Protein AF-A0A9X6FKE1-F1 (afdb_monomer_lite)

InterPro domains:
  IPR025035 Protein of unknown function DUF3922 [PF13059] (7-85)

Organism: NCBI:txid475791

Secondary structure (DSSP, 8-state):
-------SS-HHHHHHHHHHHHHHHHHHHT--GGGEEEEEE-SSEEEEEEE-SS-EEEEEEE---SSSTT--EEEEEEEE-GGGG--

Foldseek 3Di:
DDDDDPPDDPPPPLVVLVVLLLVVCCVVVVADPVQKDWPDDDPFWTWIWGDDPFKIWIKIWGDDDDDDPRPTDIDTPDMDGPVVVPD

pLDDT: mean 71.28, std 16.17, range [35.62, 89.38]

Structure (mmCIF, N/CA/C/O backbone):
data_AF-A0A9X6FKE1-F1
#
_entry.id   AF-A0A9X6FKE1-F1
#
loop_
_atom_site.group_PDB
_atom_site.id
_atom_site.type_sy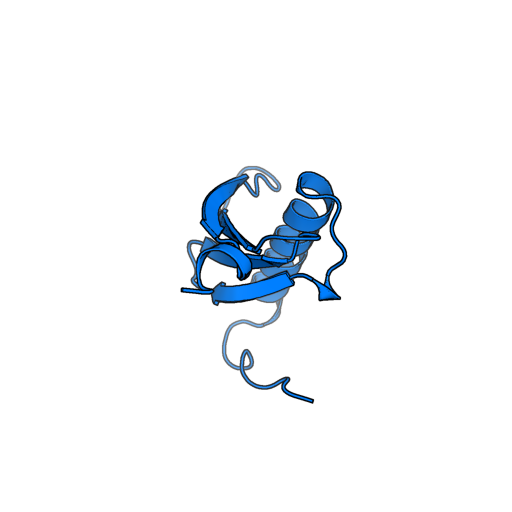mbol
_atom_site.label_atom_id
_atom_site.label_alt_id
_atom_site.label_comp_id
_atom_site.label_asym_id
_atom_site.label_entity_id
_atom_site.la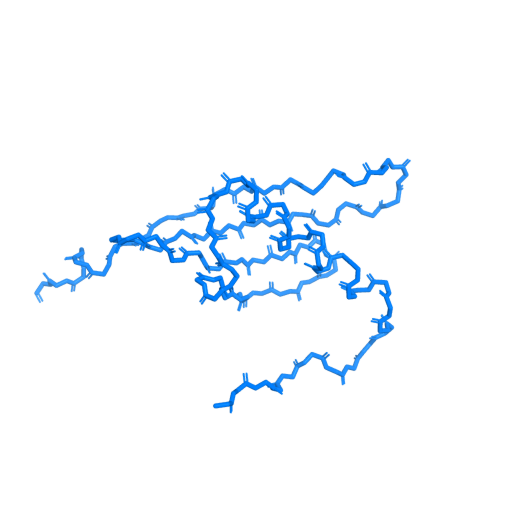bel_seq_id
_atom_site.pdbx_PDB_ins_code
_atom_site.Cartn_x
_atom_site.Cartn_y
_atom_site.Cartn_z
_atom_site.occupancy
_atom_site.B_iso_or_equiv
_atom_site.auth_seq_id
_atom_site.auth_comp_id
_atom_site.auth_asym_id
_atom_site.auth_atom_id
_atom_site.pdbx_PDB_model_num
ATOM 1 N N . MET A 1 1 ? -19.765 -3.148 -7.726 1.00 35.62 1 MET A N 1
ATOM 2 C CA . MET A 1 1 ? -18.758 -3.803 -8.586 1.00 35.62 1 MET A CA 1
ATOM 3 C C . MET A 1 1 ? -18.108 -2.722 -9.434 1.00 35.62 1 MET A C 1
ATOM 5 O O . MET A 1 1 ? -18.750 -2.212 -10.338 1.00 35.62 1 MET A O 1
ATOM 9 N N . LEU A 1 2 ? -16.896 -2.306 -9.068 1.00 36.44 2 LEU A N 1
ATOM 10 C CA . LEU A 1 2 ? -16.144 -1.242 -9.738 1.00 36.44 2 LEU A CA 1
ATOM 11 C C . LEU A 1 2 ? -14.715 -1.769 -9.930 1.00 36.44 2 LEU A C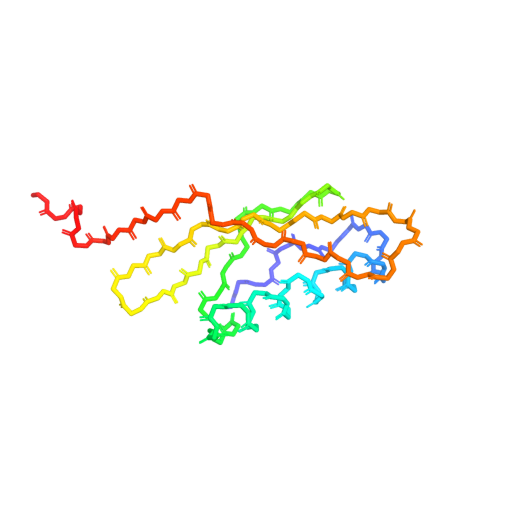 1
ATOM 13 O O . LEU A 1 2 ? -13.822 -1.504 -9.139 1.00 36.44 2 LEU A O 1
ATOM 17 N N . VAL A 1 3 ? -14.556 -2.654 -10.916 1.00 42.84 3 VAL A N 1
ATOM 18 C CA . VAL A 1 3 ? -13.277 -3.289 -11.275 1.00 42.84 3 VAL A CA 1
ATOM 19 C C . VAL A 1 3 ? -13.069 -3.114 -12.770 1.00 42.84 3 VAL A C 1
ATOM 21 O O . VAL A 1 3 ? -13.170 -4.067 -13.527 1.00 42.84 3 VAL A O 1
ATOM 24 N N . GLN A 1 4 ? -12.849 -1.879 -13.207 1.00 42.72 4 GLN A N 1
ATOM 25 C CA . GLN A 1 4 ? -12.232 -1.535 -14.493 1.00 42.72 4 GLN A CA 1
ATOM 26 C C . GLN A 1 4 ? -11.568 -0.173 -14.234 1.00 42.72 4 GLN A C 1
ATOM 28 O O . GLN A 1 4 ? -12.251 0.779 -13.885 1.00 42.72 4 GLN A O 1
ATOM 33 N N . THR A 1 5 ? -10.249 -0.002 -14.275 1.00 43.41 5 THR A N 1
ATOM 34 C CA . THR A 1 5 ? -9.457 -0.096 -15.503 1.00 43.41 5 THR A CA 1
ATOM 35 C C . THR A 1 5 ? -7.964 -0.091 -15.138 1.00 43.41 5 THR A C 1
ATOM 37 O O . THR A 1 5 ? -7.379 0.965 -14.947 1.00 43.41 5 THR A O 1
ATOM 40 N N . ILE A 1 6 ? -7.334 -1.265 -15.056 1.00 47.69 6 ILE A N 1
ATOM 41 C CA . ILE A 1 6 ? -5.870 -1.413 -15.176 1.00 47.69 6 ILE A CA 1
ATOM 42 C C . ILE A 1 6 ? -5.622 -2.561 -16.162 1.00 47.69 6 ILE A C 1
ATOM 44 O O . ILE A 1 6 ? -5.076 -3.603 -15.827 1.00 47.69 6 ILE A O 1
ATOM 48 N N . PHE A 1 7 ? -6.143 -2.449 -17.384 1.00 42.09 7 PHE A N 1
ATOM 49 C CA . PHE A 1 7 ? -5.958 -3.485 -18.405 1.00 42.09 7 PHE A CA 1
ATOM 50 C C . PHE A 1 7 ? -5.468 -2.863 -19.703 1.00 42.09 7 PHE A C 1
ATOM 52 O O . PHE A 1 7 ? -6.217 -2.702 -20.659 1.00 42.09 7 PHE A O 1
ATOM 59 N N . GLY A 1 8 ? -4.176 -2.546 -19.733 1.00 42.91 8 GLY A N 1
ATOM 60 C CA . GLY A 1 8 ? -3.517 -2.110 -20.954 1.00 42.91 8 GLY A CA 1
ATOM 61 C C . GLY A 1 8 ? -2.058 -1.734 -20.753 1.00 42.91 8 GLY A C 1
ATOM 62 O O . GLY A 1 8 ? -1.748 -0.578 -20.964 1.00 42.91 8 GLY A O 1
ATOM 63 N N . MET A 1 9 ? -1.196 -2.664 -20.319 1.00 44.47 9 MET A N 1
ATOM 64 C CA . MET A 1 9 ? 0.275 -2.630 -20.480 1.00 44.47 9 MET A CA 1
ATOM 65 C C . MET A 1 9 ? 0.892 -3.914 -19.889 1.00 44.47 9 MET A C 1
ATOM 67 O O . MET A 1 9 ? 0.268 -4.529 -19.029 1.00 44.47 9 MET A O 1
ATOM 71 N N . ASP A 1 10 ? 2.054 -4.331 -20.407 1.00 51.16 10 ASP A N 1
ATOM 72 C CA . ASP A 1 10 ? 2.871 -5.525 -20.082 1.00 51.16 10 ASP A CA 1
ATOM 73 C C . ASP A 1 10 ? 2.484 -6.269 -18.778 1.00 51.16 10 ASP A C 1
ATOM 75 O O . ASP A 1 10 ? 2.902 -5.934 -17.668 1.00 51.16 10 ASP A O 1
ATOM 79 N N . LYS A 1 11 ? 1.561 -7.233 -18.908 1.00 52.97 11 LYS A N 1
ATOM 80 C CA . LYS A 1 11 ? 0.620 -7.598 -17.831 1.00 52.97 11 LYS A CA 1
ATOM 81 C C . LYS A 1 11 ? 1.218 -8.387 -16.662 1.00 52.97 11 LYS A C 1
ATOM 83 O O . LYS A 1 11 ? 0.608 -8.401 -15.599 1.00 52.97 11 LYS A O 1
ATOM 88 N N . SER A 1 12 ? 2.341 -9.085 -16.837 1.00 57.91 12 SER A N 1
ATOM 89 C CA . SER A 1 12 ? 2.859 -10.008 -15.812 1.00 57.91 12 SER A CA 1
ATOM 90 C C . SER A 1 12 ? 3.772 -9.324 -14.796 1.00 57.91 12 SER A C 1
ATOM 92 O O . SER A 1 12 ? 3.575 -9.512 -13.597 1.00 57.91 12 SER A O 1
ATOM 94 N N . LYS A 1 13 ? 4.726 -8.497 -15.252 1.00 60.44 13 LYS A N 1
ATOM 95 C CA . LYS A 1 13 ? 5.695 -7.816 -14.373 1.00 60.44 13 LYS A CA 1
ATOM 96 C C . LYS A 1 13 ? 4.985 -6.823 -13.439 1.00 60.44 13 LYS A C 1
ATOM 98 O O . LYS A 1 13 ? 5.115 -6.929 -12.224 1.00 60.44 13 LYS A O 1
ATOM 103 N N . LYS A 1 14 ? 4.100 -5.980 -13.991 1.00 65.50 14 LYS A N 1
ATOM 104 C CA . LYS A 1 14 ? 3.333 -4.982 -13.217 1.00 65.50 14 LYS A CA 1
ATOM 105 C C . LYS A 1 14 ? 2.353 -5.599 -12.207 1.00 65.50 14 LYS A C 1
ATOM 107 O O . LYS A 1 14 ? 2.127 -5.014 -11.153 1.00 65.50 14 LYS A O 1
ATOM 112 N N . LEU A 1 15 ? 1.789 -6.781 -12.490 1.00 67.44 15 LEU A N 1
ATOM 113 C CA . LEU A 1 15 ? 0.914 -7.475 -11.535 1.00 67.44 15 LEU A CA 1
ATOM 114 C C . LEU A 1 15 ? 1.709 -8.014 -10.337 1.00 67.44 15 LEU A C 1
ATOM 116 O O . LEU A 1 15 ? 1.236 -7.919 -9.209 1.00 67.44 15 LEU A O 1
ATOM 120 N N . GLY A 1 16 ? 2.915 -8.542 -10.577 1.00 70.44 16 GLY A N 1
ATOM 121 C CA . GLY A 1 16 ? 3.816 -8.989 -9.514 1.00 70.44 16 GLY A CA 1
ATOM 122 C C . GLY A 1 16 ? 4.194 -7.845 -8.575 1.00 70.44 16 GLY A C 1
ATOM 123 O O . GLY A 1 16 ? 3.997 -7.954 -7.368 1.00 70.44 16 GLY A O 1
ATOM 124 N N . ASP A 1 17 ? 4.630 -6.714 -9.131 1.00 75.06 17 ASP A N 1
ATOM 125 C CA . ASP A 1 17 ? 5.016 -5.533 -8.347 1.00 75.06 17 ASP A CA 1
ATOM 126 C C . ASP A 1 17 ? 3.853 -4.982 -7.512 1.00 75.06 17 ASP A C 1
ATOM 128 O O . ASP A 1 17 ? 4.036 -4.590 -6.359 1.00 75.06 17 ASP A O 1
ATOM 132 N N . TYR A 1 18 ? 2.638 -5.008 -8.065 1.00 75.50 18 TYR A N 1
ATOM 133 C CA . TYR A 1 18 ? 1.430 -4.622 -7.343 1.00 75.50 18 TYR A CA 1
ATOM 134 C C . TYR A 1 18 ? 1.107 -5.567 -6.175 1.00 75.50 18 TYR A C 1
ATOM 136 O O . TYR A 1 18 ? 0.811 -5.103 -5.073 1.00 75.50 18 TYR A O 1
ATOM 144 N N . VAL A 1 19 ? 1.180 -6.886 -6.391 1.00 79.06 19 VAL A N 1
ATOM 145 C CA . VAL A 1 19 ? 0.956 -7.883 -5.330 1.00 79.06 19 VAL A CA 1
ATOM 146 C C . VAL A 1 19 ? 1.995 -7.726 -4.220 1.00 79.06 19 VAL A C 1
ATOM 148 O O . VAL A 1 19 ? 1.629 -7.745 -3.047 1.00 79.06 19 VAL A O 1
ATOM 151 N N . ASN A 1 20 ? 3.257 -7.474 -4.572 1.00 80.81 20 ASN A N 1
ATOM 152 C CA . ASN A 1 20 ? 4.324 -7.217 -3.603 1.00 80.81 20 ASN A CA 1
ATOM 153 C C . ASN A 1 20 ? 4.057 -5.946 -2.785 1.00 80.81 20 ASN A C 1
ATOM 155 O O . ASN A 1 20 ? 4.195 -5.951 -1.563 1.00 80.81 20 ASN A O 1
ATOM 159 N N . ALA A 1 21 ? 3.630 -4.863 -3.442 1.00 79.00 21 ALA A N 1
ATOM 160 C CA . ALA A 1 21 ? 3.277 -3.611 -2.778 1.00 79.00 21 ALA A CA 1
ATOM 161 C C . ALA A 1 21 ? 2.100 -3.772 -1.810 1.00 79.00 21 ALA A C 1
ATOM 163 O O . ALA A 1 21 ? 2.148 -3.264 -0.688 1.00 79.00 21 ALA A O 1
ATOM 164 N N . LEU A 1 22 ? 1.068 -4.520 -2.209 1.00 81.94 22 LEU A N 1
ATOM 165 C CA . LEU A 1 22 ? -0.042 -4.865 -1.325 1.00 81.94 22 LEU A CA 1
ATOM 166 C C . LEU A 1 22 ? 0.407 -5.721 -0.143 1.00 81.94 22 LEU A C 1
ATOM 168 O O . LEU A 1 22 ? -0.012 -5.455 0.982 1.00 81.94 22 LEU A O 1
ATOM 172 N N . GLN A 1 23 ? 1.246 -6.730 -0.377 1.00 81.88 23 GLN A N 1
ATOM 173 C CA . GLN A 1 23 ? 1.736 -7.600 0.687 1.00 81.88 23 GLN A CA 1
ATOM 174 C C . GLN A 1 23 ? 2.548 -6.806 1.716 1.00 81.88 23 GLN A C 1
ATOM 176 O O . GLN A 1 23 ? 2.255 -6.892 2.907 1.00 81.88 23 GLN A O 1
ATOM 181 N N . ALA A 1 24 ? 3.480 -5.960 1.266 1.00 79.75 24 ALA A N 1
ATOM 182 C CA . ALA A 1 24 ? 4.262 -5.089 2.143 1.00 79.75 24 ALA A CA 1
ATOM 183 C C . ALA A 1 24 ? 3.366 -4.173 2.997 1.00 79.75 24 ALA A C 1
ATOM 185 O O . ALA A 1 24 ? 3.620 -3.974 4.184 1.00 79.75 24 ALA A O 1
ATOM 186 N N . LEU A 1 25 ? 2.278 -3.649 2.422 1.00 81.12 25 LEU A N 1
ATOM 187 C CA . LEU A 1 25 ? 1.300 -2.856 3.169 1.00 81.12 25 LEU A CA 1
ATOM 188 C C . LEU A 1 25 ? 0.531 -3.670 4.200 1.00 81.12 25 LEU A C 1
ATOM 190 O O . LEU A 1 25 ? 0.364 -3.204 5.327 1.00 81.12 25 LEU A O 1
ATOM 194 N N . CYS A 1 26 ? 0.066 -4.861 3.828 1.00 81.94 26 CYS A N 1
ATOM 195 C CA . CYS A 1 26 ? -0.665 -5.735 4.739 1.00 81.94 26 CYS A CA 1
ATOM 196 C C . CYS A 1 26 ? 0.215 -6.131 5.931 1.00 81.94 26 CYS A C 1
ATOM 198 O O . CYS A 1 26 ? -0.239 -6.054 7.070 1.00 81.94 26 CYS A O 1
ATOM 200 N N . GLU A 1 27 ? 1.483 -6.472 5.688 1.00 80.50 27 GLU A N 1
ATOM 201 C CA . GLU A 1 27 ? 2.454 -6.818 6.732 1.00 80.50 27 GLU A CA 1
ATOM 202 C C . GLU A 1 27 ? 2.799 -5.616 7.626 1.00 80.50 27 GLU A C 1
ATOM 204 O O . GLU A 1 27 ? 2.811 -5.738 8.850 1.00 80.50 27 GLU A O 1
AT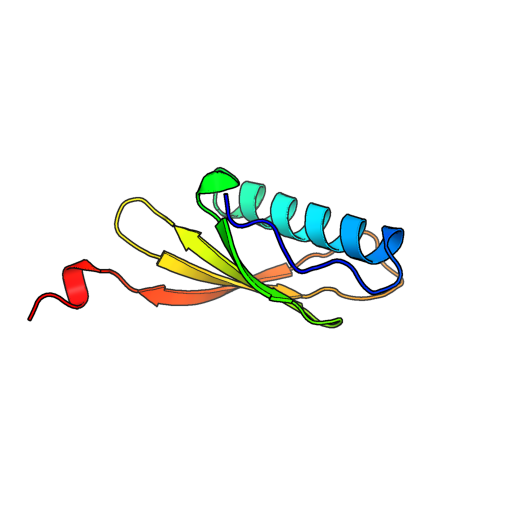OM 209 N N . GLN A 1 28 ? 3.039 -4.437 7.042 1.00 81.06 28 GLN A N 1
ATOM 210 C CA . GLN A 1 28 ? 3.476 -3.259 7.798 1.00 81.06 28 GLN A CA 1
ATOM 211 C C . GLN A 1 28 ? 2.349 -2.590 8.594 1.00 81.06 28 GLN A C 1
ATOM 213 O O . GLN A 1 28 ? 2.596 -2.057 9.677 1.00 81.06 28 GLN A O 1
ATOM 218 N N . TYR A 1 29 ? 1.126 -2.577 8.062 1.00 78.12 29 TYR A N 1
ATOM 219 C CA . TYR A 1 29 ? -0.017 -1.910 8.694 1.00 78.12 29 TYR A CA 1
ATOM 220 C C . TYR A 1 29 ? -0.976 -2.875 9.396 1.00 78.12 29 TYR A C 1
ATOM 222 O O . TYR A 1 29 ? -1.893 -2.397 10.062 1.00 78.12 29 TYR A O 1
ATOM 230 N N . ASN A 1 30 ? -0.767 -4.193 9.284 1.00 83.62 30 ASN A N 1
ATOM 231 C CA . ASN A 1 30 ? -1.655 -5.232 9.818 1.00 83.62 30 ASN A CA 1
ATOM 232 C C . ASN A 1 30 ? -3.127 -4.984 9.435 1.00 83.62 30 ASN A C 1
ATOM 234 O O . ASN A 1 30 ? -4.027 -4.984 10.276 1.00 83.62 30 ASN A O 1
ATOM 238 N N . VAL A 1 31 ? -3.349 -4.702 8.150 1.00 82.44 31 VAL A N 1
ATOM 239 C CA . VAL A 1 31 ? -4.659 -4.385 7.569 1.00 82.44 31 VAL A CA 1
ATOM 240 C C . VAL A 1 31 ? -5.023 -5.395 6.495 1.00 82.44 31 VAL A C 1
ATOM 242 O O . VAL A 1 31 ? -4.170 -5.902 5.771 1.00 82.44 31 VAL A O 1
ATOM 245 N N . GLU A 1 32 ? -6.316 -5.663 6.383 1.00 84.50 32 GLU A N 1
ATOM 246 C CA . GLU A 1 32 ? -6.874 -6.487 5.319 1.00 84.50 32 GLU A CA 1
ATOM 247 C C . GLU A 1 32 ? -6.913 -5.707 3.996 1.00 84.50 32 GLU A C 1
ATOM 249 O O . GLU A 1 32 ? -7.024 -4.478 3.968 1.00 84.50 32 GLU A O 1
ATOM 254 N N . THR A 1 33 ? -6.830 -6.425 2.877 1.00 82.44 33 THR A N 1
ATOM 255 C CA . THR A 1 33 ? -6.781 -5.832 1.531 1.00 82.44 33 THR A CA 1
ATOM 256 C C . THR A 1 33 ? -8.058 -5.085 1.145 1.00 82.44 33 THR A C 1
ATOM 258 O O . THR A 1 33 ? -8.003 -4.181 0.317 1.00 82.44 33 THR A O 1
ATOM 261 N N . ASP A 1 34 ? -9.198 -5.400 1.764 1.00 85.62 34 ASP A N 1
ATOM 262 C CA . ASP A 1 34 ? -10.479 -4.705 1.576 1.00 85.62 34 ASP A CA 1
ATOM 263 C C . ASP A 1 34 ? -10.488 -3.282 2.166 1.00 85.62 34 ASP A C 1
ATOM 265 O O . ASP A 1 34 ? -11.305 -2.444 1.775 1.00 85.62 34 ASP A O 1
ATOM 269 N N . LYS A 1 35 ? -9.555 -2.987 3.078 1.00 86.25 35 LYS A N 1
ATOM 270 C CA . LYS A 1 35 ? -9.340 -1.667 3.686 1.00 86.25 35 LYS A CA 1
ATOM 271 C C . LYS A 1 35 ? -8.315 -0.827 2.927 1.00 86.25 35 LYS A C 1
ATOM 273 O O . LYS A 1 35 ? -8.013 0.285 3.360 1.00 86.25 35 LYS A O 1
ATOM 278 N N . ILE A 1 36 ? -7.790 -1.323 1.808 1.00 87.75 36 ILE A N 1
ATOM 279 C CA . ILE A 1 36 ? -6.778 -0.644 0.998 1.00 87.75 36 ILE A CA 1
ATOM 280 C C . ILE A 1 36 ? -7.387 -0.243 -0.349 1.00 87.75 36 ILE A C 1
ATOM 282 O O . ILE A 1 36 ? -7.949 -1.065 -1.067 1.00 87.75 36 ILE A O 1
ATOM 286 N N . ALA A 1 37 ? -7.230 1.023 -0.729 1.00 86.38 37 ALA A N 1
ATOM 287 C CA . ALA A 1 37 ? -7.571 1.517 -2.059 1.00 86.38 37 ALA A CA 1
ATOM 288 C C . ALA A 1 37 ? -6.332 2.084 -2.754 1.00 86.38 37 ALA A C 1
ATOM 290 O O . ALA A 1 37 ? -5.506 2.739 -2.124 1.00 86.38 37 ALA A O 1
ATOM 291 N N . ILE A 1 38 ? -6.205 1.860 -4.061 1.00 86.38 38 ILE A N 1
ATOM 292 C CA . ILE A 1 38 ? -5.162 2.505 -4.864 1.00 86.38 38 ILE A CA 1
ATOM 293 C C . ILE A 1 38 ? -5.621 3.928 -5.177 1.00 86.38 38 ILE A C 1
ATOM 295 O O . ILE A 1 38 ? -6.710 4.122 -5.717 1.00 86.38 38 ILE A O 1
ATOM 299 N N . ILE A 1 39 ? -4.783 4.905 -4.852 1.00 85.75 39 ILE A N 1
ATOM 300 C CA . ILE A 1 39 ? -4.961 6.306 -5.242 1.00 85.75 39 ILE A CA 1
ATOM 301 C C . ILE A 1 39 ? -4.270 6.546 -6.585 1.00 85.75 39 ILE A C 1
ATOM 303 O O . ILE A 1 39 ? -4.850 7.146 -7.485 1.00 85.75 39 ILE A O 1
ATOM 307 N N . GLU A 1 40 ? -3.036 6.057 -6.722 1.00 82.62 40 GLU A N 1
ATOM 308 C CA . GLU A 1 40 ? -2.195 6.278 -7.896 1.00 82.62 40 GLU A CA 1
ATOM 309 C C . GLU A 1 40 ? -1.279 5.075 -8.132 1.00 82.62 40 GLU A C 1
ATOM 311 O O . GLU A 1 40 ? -0.819 4.438 -7.183 1.00 82.62 40 GLU A O 1
ATOM 316 N N . ALA A 1 41 ? -1.004 4.774 -9.398 1.00 83.25 41 ALA A N 1
ATOM 317 C CA . ALA A 1 41 ? -0.080 3.728 -9.810 1.00 83.25 41 ALA A CA 1
ATOM 318 C C . ALA A 1 41 ? 0.786 4.251 -10.960 1.00 83.25 41 ALA A C 1
ATOM 320 O O . ALA A 1 41 ? 0.273 4.535 -12.045 1.00 83.25 41 ALA A O 1
ATOM 321 N N . THR A 1 42 ? 2.087 4.374 -10.720 1.00 80.62 42 THR A N 1
ATOM 322 C CA . THR A 1 42 ? 3.093 4.761 -11.714 1.00 80.62 42 THR A CA 1
ATOM 323 C C . THR A 1 42 ? 4.135 3.651 -11.853 1.00 80.62 42 THR A C 1
ATOM 325 O O . THR A 1 42 ? 4.047 2.615 -11.198 1.00 80.62 42 THR A O 1
ATOM 328 N N . GLU A 1 43 ? 5.112 3.830 -12.740 1.00 73.50 43 GLU A N 1
ATOM 329 C CA . GLU A 1 43 ? 6.228 2.879 -12.866 1.00 73.50 43 GLU A CA 1
ATOM 330 C C . GLU A 1 43 ? 7.234 3.001 -11.710 1.00 73.50 43 GLU A C 1
ATOM 332 O O . GLU A 1 43 ? 7.980 2.063 -11.443 1.00 73.50 43 GLU A O 1
ATOM 337 N N . GLU A 1 44 ? 7.229 4.134 -11.004 1.00 75.25 44 GLU A N 1
ATOM 338 C CA . GLU A 1 44 ? 8.177 4.449 -9.931 1.00 75.25 44 GLU A CA 1
ATOM 339 C C . GLU A 1 44 ? 7.589 4.219 -8.530 1.00 75.25 44 GLU A C 1
ATOM 341 O O . GLU A 1 44 ? 8.327 3.996 -7.565 1.00 75.25 44 GLU A O 1
ATOM 346 N N . TYR A 1 45 ? 6.263 4.307 -8.381 1.00 79.62 45 TYR A N 1
ATOM 347 C CA . TYR A 1 45 ? 5.593 4.090 -7.103 1.00 79.62 45 TYR A CA 1
ATOM 348 C C . TYR A 1 45 ? 4.093 3.794 -7.227 1.00 79.62 45 TYR A C 1
ATOM 350 O O . TYR A 1 45 ? 3.418 4.146 -8.193 1.00 79.62 45 TYR A O 1
ATOM 358 N N . TYR A 1 46 ? 3.545 3.255 -6.141 1.00 83.94 46 TYR A N 1
ATOM 359 C CA . TYR A 1 46 ? 2.118 3.187 -5.858 1.00 83.94 46 TYR A CA 1
ATOM 360 C C . TYR A 1 46 ? 1.757 4.104 -4.685 1.00 83.94 46 TYR A C 1
ATOM 362 O O . TYR A 1 46 ? 2.486 4.182 -3.696 1.00 83.94 46 TYR A O 1
ATOM 370 N N . LEU A 1 47 ? 0.614 4.779 -4.763 1.00 86.00 47 LEU A N 1
ATOM 371 C CA . LEU A 1 47 ? -0.006 5.471 -3.635 1.00 86.00 47 LEU A CA 1
ATOM 372 C C . LEU A 1 47 ? -1.263 4.725 -3.220 1.00 86.00 47 LEU A C 1
ATOM 374 O O . LEU A 1 47 ? -2.141 4.449 -4.038 1.00 86.00 47 LEU A O 1
ATOM 378 N N . PHE A 1 48 ? -1.367 4.460 -1.927 1.00 88.50 48 PHE A N 1
ATOM 379 C CA . PHE A 1 48 ? -2.470 3.735 -1.329 1.00 88.50 48 PHE A CA 1
ATOM 380 C C . PHE A 1 48 ? -3.153 4.566 -0.257 1.00 88.50 48 PHE A C 1
ATOM 382 O O . PHE A 1 48 ? -2.511 5.297 0.496 1.00 88.50 48 PHE A O 1
ATOM 389 N N . LEU A 1 49 ? -4.465 4.406 -0.173 1.00 88.50 49 LEU A N 1
A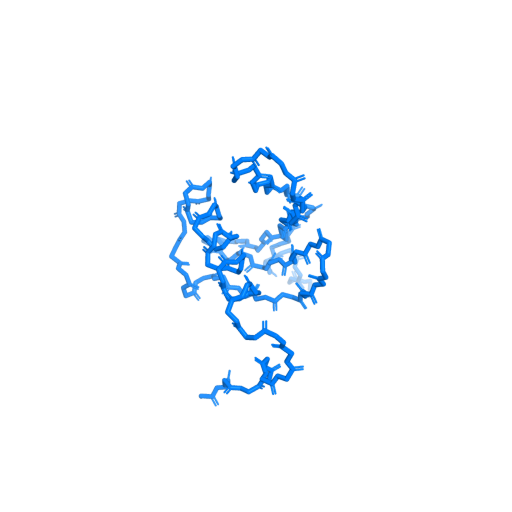TOM 390 C CA . LEU A 1 49 ? -5.278 4.838 0.942 1.00 88.50 49 LEU A CA 1
ATOM 391 C C . LEU A 1 49 ? -5.565 3.623 1.817 1.00 88.50 49 LEU A C 1
ATOM 393 O O . LEU A 1 49 ? -6.171 2.661 1.354 1.00 88.50 49 LEU A O 1
ATOM 397 N N . VAL A 1 50 ? -5.154 3.676 3.076 1.00 89.38 50 VAL A N 1
ATOM 398 C CA . VAL A 1 50 ? -5.342 2.600 4.047 1.00 89.38 50 VAL A CA 1
ATOM 399 C C . VAL A 1 50 ? -6.348 3.051 5.094 1.00 89.38 50 VAL A C 1
ATOM 401 O O . VAL A 1 50 ? -6.103 4.004 5.835 1.00 89.38 50 VAL A O 1
ATOM 404 N N . LYS A 1 51 ? -7.482 2.356 5.172 1.00 88.00 51 LYS A N 1
ATOM 405 C CA . LYS A 1 51 ? -8.486 2.567 6.209 1.00 88.00 51 LYS A CA 1
ATOM 406 C C . LYS A 1 51 ? -8.053 1.885 7.506 1.00 88.00 51 LYS A C 1
ATOM 408 O O . LYS A 1 51 ? -7.918 0.668 7.574 1.00 88.00 51 LYS A O 1
ATOM 413 N N . GLN A 1 52 ? -7.892 2.696 8.538 1.00 83.12 52 GLN A N 1
ATOM 414 C CA . GLN A 1 52 ? -7.752 2.297 9.934 1.00 83.12 52 GLN A CA 1
ATOM 415 C C . GLN A 1 52 ? -9.099 2.521 10.649 1.00 83.12 52 GLN A C 1
ATOM 417 O O . GLN A 1 52 ? -10.027 3.066 10.050 1.00 83.12 52 GLN A O 1
ATOM 422 N N . GLU A 1 53 ? -9.231 2.107 11.912 1.00 82.25 53 GLU A N 1
ATOM 423 C CA . GLU A 1 53 ? -10.514 2.163 12.643 1.00 82.25 53 GLU A CA 1
ATOM 424 C C . GLU A 1 53 ? -11.178 3.550 12.601 1.00 82.25 53 GLU A C 1
ATOM 426 O O . GLU A 1 53 ? -12.342 3.667 12.223 1.00 82.25 53 GLU A O 1
ATOM 431 N N . GLU A 1 54 ? -10.416 4.607 12.894 1.00 82.81 54 GLU A N 1
ATOM 432 C CA . GLU A 1 54 ? -10.926 5.985 12.960 1.00 82.81 54 GLU A CA 1
ATOM 433 C C . GLU A 1 54 ? -10.221 6.950 11.994 1.00 82.81 54 GLU A C 1
ATOM 435 O O . GLU A 1 54 ? -10.443 8.158 12.035 1.00 82.81 54 GLU A O 1
ATOM 440 N N . ARG A 1 55 ? -9.329 6.465 11.124 1.00 85.50 55 ARG A N 1
ATOM 441 C CA . ARG A 1 55 ? -8.534 7.333 10.241 1.00 85.50 55 ARG A CA 1
ATOM 442 C C . ARG A 1 55 ? -8.211 6.674 8.911 1.00 85.50 55 ARG A C 1
ATOM 444 O O . ARG A 1 55 ? -8.284 5.459 8.770 1.00 85.50 55 ARG A O 1
ATOM 451 N N . TYR A 1 56 ? -7.787 7.489 7.961 1.00 88.00 56 TYR A N 1
ATOM 452 C CA . TYR A 1 56 ? -7.237 7.047 6.692 1.00 88.00 56 TYR A CA 1
ATOM 453 C C . TYR A 1 56 ? -5.788 7.503 6.590 1.00 88.00 56 TYR A C 1
ATOM 455 O O . TYR A 1 56 ? -5.484 8.679 6.797 1.00 88.00 56 TYR A O 1
ATOM 463 N N . ASP A 1 57 ? -4.903 6.567 6.271 1.00 88.56 57 ASP A N 1
ATOM 464 C CA . ASP A 1 57 ? -3.485 6.821 6.059 1.00 88.56 57 ASP A CA 1
ATOM 465 C C . ASP A 1 57 ? -3.188 6.774 4.557 1.00 88.56 57 ASP A C 1
ATOM 467 O O . ASP A 1 57 ? -3.626 5.867 3.854 1.00 88.56 57 ASP A O 1
ATOM 471 N N . VAL A 1 58 ? -2.445 7.758 4.056 1.00 88.50 58 VAL A N 1
ATOM 472 C CA . VAL A 1 58 ? -1.925 7.756 2.686 1.00 88.50 58 VAL A CA 1
ATOM 473 C C . VAL A 1 58 ? -0.514 7.197 2.729 1.00 88.50 58 VAL A C 1
ATOM 475 O O . VAL A 1 58 ? 0.342 7.735 3.437 1.00 88.50 58 VAL A O 1
ATOM 478 N N . VAL A 1 59 ? -0.262 6.131 1.977 1.00 87.31 59 VAL A N 1
ATOM 479 C CA . VAL A 1 59 ? 1.007 5.404 1.991 1.00 87.31 59 VAL A CA 1
ATOM 480 C C . VAL A 1 59 ? 1.576 5.336 0.582 1.00 87.31 59 VAL A C 1
ATOM 482 O O . VAL A 1 59 ? 0.910 4.867 -0.336 1.00 87.31 59 VAL A O 1
ATOM 485 N N . LYS A 1 60 ? 2.813 5.802 0.410 1.00 87.31 60 LYS A N 1
ATOM 486 C CA . LYS A 1 60 ? 3.568 5.669 -0.837 1.00 87.31 60 LYS A CA 1
ATOM 487 C C . LYS A 1 60 ? 4.445 4.433 -0.749 1.00 87.31 60 LYS A C 1
ATOM 489 O O . LYS A 1 60 ? 5.180 4.272 0.221 1.00 87.31 60 LYS A O 1
ATOM 494 N N . VAL A 1 61 ? 4.389 3.598 -1.769 1.00 82.25 61 VAL A N 1
ATOM 495 C CA . VAL A 1 61 ? 5.188 2.390 -1.906 1.00 82.25 61 VAL A CA 1
ATOM 496 C C . VAL A 1 61 ? 6.039 2.527 -3.157 1.00 82.25 61 VAL A C 1
ATOM 498 O O . VAL A 1 61 ? 5.501 2.594 -4.256 1.00 82.25 61 VAL A O 1
ATOM 501 N N . GLU A 1 62 ? 7.354 2.610 -3.000 1.00 80.38 62 GLU A N 1
ATOM 502 C CA . GLU A 1 62 ? 8.266 2.797 -4.134 1.00 80.38 62 GLU A CA 1
ATOM 503 C C . GLU A 1 62 ? 8.592 1.453 -4.794 1.00 80.38 62 GLU A C 1
ATOM 505 O O . GLU A 1 62 ? 8.932 0.479 -4.114 1.00 80.38 62 GLU A O 1
ATOM 510 N N . THR A 1 63 ? 8.483 1.402 -6.122 1.00 68.00 63 THR A N 1
ATOM 511 C CA . THR A 1 63 ? 8.862 0.250 -6.944 1.00 68.00 63 THR A CA 1
ATOM 512 C C . THR A 1 63 ? 10.291 0.461 -7.428 1.00 68.00 63 THR A C 1
ATOM 514 O O . THR A 1 63 ? 10.537 1.076 -8.460 1.00 68.00 63 THR A O 1
ATOM 517 N N . VAL A 1 64 ? 11.270 0.006 -6.644 1.00 58.91 64 VAL A N 1
ATOM 518 C CA . VAL A 1 64 ? 12.682 0.102 -7.039 1.00 58.91 64 VAL A CA 1
ATOM 519 C C . VAL A 1 64 ? 12.977 -0.982 -8.081 1.00 58.91 64 VAL A C 1
ATOM 521 O O . VAL A 1 64 ? 13.002 -2.165 -7.745 1.00 58.91 64 VAL A O 1
ATOM 524 N N . ASP A 1 65 ? 13.194 -0.600 -9.343 1.00 51.56 65 ASP A N 1
ATOM 525 C CA . ASP A 1 65 ? 13.518 -1.552 -10.414 1.00 51.56 65 ASP A CA 1
ATOM 526 C C . ASP A 1 65 ? 14.994 -2.015 -10.321 1.00 51.56 65 ASP A C 1
ATOM 528 O O . ASP A 1 65 ? 15.935 -1.221 -10.292 1.00 51.56 65 ASP A O 1
ATOM 532 N N . THR A 1 66 ? 15.177 -3.340 -10.348 1.00 49.16 66 THR A N 1
ATOM 533 C CA . THR A 1 66 ? 16.363 -4.103 -10.807 1.00 49.16 66 THR A CA 1
ATOM 534 C C . THR A 1 66 ? 17.716 -3.969 -10.083 1.00 49.16 66 THR A C 1
ATOM 536 O O . THR A 1 66 ? 18.619 -3.294 -10.565 1.00 49.16 66 THR A O 1
ATOM 539 N N . ASN A 1 67 ? 17.912 -4.737 -8.998 1.00 48.00 67 ASN A N 1
ATOM 540 C CA . ASN A 1 67 ? 19.077 -5.648 -8.801 1.00 48.00 67 ASN A CA 1
ATOM 541 C C . ASN A 1 67 ? 19.154 -6.279 -7.401 1.00 48.00 67 ASN A C 1
ATOM 543 O O . ASN A 1 67 ? 20.022 -7.111 -7.148 1.00 48.00 67 ASN A O 1
ATOM 547 N N . ILE A 1 68 ? 18.273 -5.890 -6.482 1.00 44.53 68 ILE A N 1
ATOM 548 C CA . ILE A 1 68 ? 18.204 -6.476 -5.147 1.00 44.53 68 ILE A CA 1
ATOM 549 C C . ILE A 1 68 ? 16.752 -6.863 -4.928 1.00 44.53 68 ILE A C 1
ATOM 551 O O . ILE A 1 68 ? 15.865 -6.016 -4.983 1.00 44.53 68 ILE A O 1
ATOM 555 N N . GLU A 1 69 ? 16.532 -8.160 -4.764 1.00 42.97 69 GLU A N 1
ATOM 556 C CA . GLU A 1 69 ? 15.267 -8.777 -4.395 1.00 42.97 69 GLU A CA 1
ATOM 557 C C . GLU A 1 69 ? 14.471 -7.910 -3.397 1.00 42.97 69 GLU A C 1
ATOM 559 O O . GLU A 1 69 ? 14.855 -7.747 -2.243 1.00 42.97 69 GLU A O 1
ATOM 564 N N . TYR A 1 70 ? 13.347 -7.364 -3.869 1.00 49.75 70 TYR A N 1
ATOM 565 C CA . TYR A 1 70 ? 12.165 -7.055 -3.059 1.00 49.75 70 TYR A CA 1
ATOM 566 C C . TYR A 1 70 ? 12.322 -6.065 -1.888 1.00 49.75 70 TYR A C 1
ATOM 568 O O . TYR A 1 70 ? 11.739 -6.270 -0.825 1.00 49.75 70 TYR A O 1
ATOM 576 N N . TYR A 1 71 ? 13.005 -4.930 -2.067 1.00 48.34 71 TYR A N 1
ATOM 577 C CA . TYR A 1 71 ? 12.878 -3.820 -1.106 1.00 48.34 71 TYR A CA 1
ATOM 578 C C . TYR A 1 71 ? 11.757 -2.855 -1.490 1.00 48.34 71 TYR A C 1
ATOM 580 O O . TYR A 1 71 ? 11.982 -1.732 -1.937 1.00 48.34 71 TYR A O 1
ATOM 588 N N . THR A 1 72 ? 10.523 -3.296 -1.267 1.00 59.50 72 THR A N 1
ATOM 589 C CA . THR A 1 72 ? 9.336 -2.449 -1.344 1.00 59.50 72 THR A CA 1
ATOM 590 C C . THR A 1 72 ? 9.254 -1.605 -0.070 1.00 59.50 72 THR A C 1
ATOM 592 O O . THR A 1 72 ? 8.849 -2.089 0.984 1.00 59.50 72 THR A O 1
ATOM 595 N N . LYS A 1 73 ? 9.703 -0.346 -0.119 1.00 67.75 73 LYS A N 1
ATOM 596 C CA . LYS A 1 73 ? 9.626 0.553 1.043 1.00 67.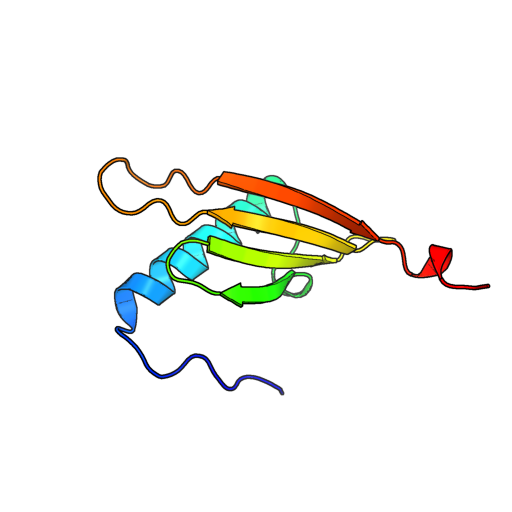75 73 LYS A CA 1
ATOM 597 C C . LYS A 1 73 ? 8.297 1.301 1.032 1.00 67.75 73 LYS A C 1
ATOM 599 O O . LYS A 1 73 ? 8.037 2.076 0.111 1.00 67.75 73 LYS A O 1
ATOM 604 N N . ALA A 1 74 ? 7.476 1.076 2.057 1.00 71.69 74 ALA A N 1
ATOM 605 C CA . ALA A 1 74 ? 6.229 1.801 2.255 1.00 71.69 74 ALA A CA 1
ATOM 606 C C . ALA A 1 74 ? 6.410 2.930 3.280 1.00 71.69 74 ALA A C 1
ATOM 608 O O . ALA A 1 74 ? 6.806 2.714 4.430 1.00 71.69 74 ALA A O 1
ATOM 609 N N . TYR A 1 75 ? 6.083 4.150 2.865 1.00 78.94 75 TYR A N 1
ATOM 610 C CA . TYR A 1 75 ? 6.205 5.358 3.668 1.00 78.94 75 TYR A CA 1
ATOM 611 C C . TYR A 1 75 ? 4.842 5.999 3.866 1.00 78.94 75 TYR A C 1
ATOM 613 O O . TYR A 1 75 ? 4.104 6.249 2.912 1.00 78.94 75 TYR A O 1
ATOM 621 N N . LYS A 1 76 ? 4.523 6.316 5.118 1.00 84.06 76 LYS A N 1
ATOM 622 C CA . LYS A 1 76 ? 3.349 7.115 5.447 1.00 84.06 76 LYS A CA 1
ATOM 623 C C . LYS A 1 76 ? 3.566 8.556 4.993 1.00 84.06 76 LYS A C 1
ATOM 625 O O . LYS A 1 76 ? 4.464 9.225 5.492 1.00 84.06 76 LYS A O 1
ATOM 630 N N . ILE A 1 77 ? 2.733 9.026 4.074 1.00 84.81 77 ILE A N 1
ATOM 631 C CA . ILE A 1 77 ? 2.782 10.392 3.546 1.00 84.81 77 ILE A CA 1
ATOM 632 C C . ILE A 1 77 ? 1.894 11.321 4.368 1.00 84.81 77 ILE A C 1
ATOM 634 O O . ILE A 1 77 ? 2.280 12.445 4.671 1.00 84.81 77 ILE A O 1
ATOM 638 N N . SER A 1 78 ? 0.696 10.861 4.729 1.00 83.31 78 SER A N 1
ATOM 639 C CA . SER A 1 78 ? -0.277 11.676 5.455 1.00 83.31 78 SER A CA 1
ATOM 640 C C . SER A 1 78 ? -1.292 10.813 6.203 1.00 83.31 78 SER A C 1
ATOM 642 O O . SER A 1 78 ? -1.411 9.613 5.954 1.00 83.31 78 SER A O 1
ATOM 644 N N . SER A 1 79 ? -2.032 11.441 7.113 1.00 82.94 79 SER A N 1
ATOM 645 C CA . SER A 1 79 ? -3.206 10.883 7.781 1.00 82.94 79 SER A CA 1
ATOM 646 C C . SER A 1 79 ? -4.321 11.901 7.804 1.00 82.94 79 SER A C 1
ATOM 648 O O . SER A 1 79 ? -4.077 13.080 8.056 1.00 82.94 79 SER A O 1
ATOM 650 N N . PHE A 1 80 ? -5.554 11.433 7.673 1.00 82.19 80 PHE A N 1
ATOM 651 C CA . PHE A 1 80 ? -6.722 12.257 7.937 1.00 82.19 80 PHE A CA 1
ATOM 652 C C . PHE A 1 80 ? -7.817 11.460 8.642 1.00 82.19 80 PHE A C 1
ATOM 654 O O . PHE A 1 80 ? -7.970 10.256 8.447 1.00 82.19 80 PHE A O 1
ATOM 661 N N . ASN A 1 81 ? -8.577 12.146 9.491 1.00 79.62 81 ASN A N 1
ATOM 662 C CA . ASN A 1 81 ? -9.724 11.590 10.199 1.00 79.62 81 ASN A CA 1
ATOM 663 C C . ASN A 1 81 ? -10.993 12.265 9.666 1.00 79.62 81 ASN A C 1
ATOM 665 O O . ASN A 1 81 ? -11.038 13.486 9.529 1.00 79.62 81 ASN A O 1
ATOM 669 N N . HIS A 1 82 ? -12.023 11.473 9.371 1.00 64.75 82 HIS A N 1
ATOM 670 C CA . HIS A 1 82 ? -13.319 11.994 8.947 1.00 64.75 82 HIS A CA 1
ATOM 671 C C . HIS A 1 82 ? -14.003 12.825 10.050 1.00 64.75 82 HIS A C 1
ATOM 673 O O . HIS A 1 82 ? -14.623 13.840 9.750 1.00 64.75 82 HIS A O 1
ATOM 679 N N . ALA A 1 83 ? -13.814 12.465 11.325 1.00 64.19 83 ALA A N 1
ATOM 680 C CA . ALA A 1 83 ? -14.315 13.219 12.474 1.00 64.19 83 ALA A CA 1
ATOM 681 C C . ALA A 1 83 ? -13.684 14.617 12.594 1.00 64.19 83 ALA A C 1
ATOM 683 O O . ALA A 1 83 ? -14.313 15.524 13.125 1.00 64.19 83 ALA A O 1
ATOM 684 N N . ALA A 1 84 ? -12.479 14.827 12.051 1.00 58.81 84 ALA A N 1
ATOM 685 C CA . ALA A 1 84 ? -11.850 16.149 12.024 1.00 58.81 84 ALA A CA 1
ATOM 686 C C . ALA A 1 84 ? -12.503 17.110 11.008 1.00 58.81 84 ALA A C 1
ATOM 688 O O . ALA A 1 84 ? -12.237 18.307 11.052 1.00 58.81 84 ALA A O 1
ATOM 689 N N . TYR A 1 85 ? -13.342 16.594 10.101 1.00 53.91 85 TYR A N 1
ATOM 690 C CA . TYR A 1 85 ? -14.059 17.371 9.085 1.00 53.91 85 TYR A CA 1
ATOM 691 C C . TYR A 1 85 ? -15.513 17.693 9.462 1.00 53.91 85 TYR A C 1
ATOM 693 O O . TYR A 1 85 ? -16.185 18.392 8.706 1.00 53.91 85 TYR A O 1
ATOM 701 N N . GLN A 1 86 ? -16.009 17.209 10.608 1.00 52.97 86 GLN A N 1
ATOM 702 C CA . GLN A 1 86 ? -17.300 17.638 11.148 1.00 52.97 86 GLN A CA 1
ATOM 703 C C . GLN A 1 86 ? -17.126 18.987 11.863 1.00 52.97 86 GLN A C 1
ATOM 705 O O . GLN A 1 86 ? -16.908 19.033 13.072 1.00 52.97 86 GLN A O 1
ATOM 710 N N . MET A 1 87 ? -17.172 20.075 11.091 1.00 44.78 87 MET A N 1
ATOM 711 C CA . MET A 1 87 ? -17.450 21.432 11.583 1.00 44.78 87 MET A CA 1
ATOM 712 C C . MET A 1 87 ? -18.910 21.788 11.330 1.00 44.78 87 MET A C 1
ATOM 714 O O . MET A 1 87 ? -19.409 21.442 10.234 1.00 44.78 87 MET A O 1
#

Sequence (87 aa):
MLVQTIFGMDKSKKLGDYVNALQALCEQYNVETDKIAIIEATEEYYLFLVKQEERYDVVKVETVDTNIEYYTKAYKISSFNHAAYQM

Radius of gyration: 14.1 Å; chains: 1; bounding box: 38×31×34 Å